Protein AF-A0A180EUV1-F1 (afdb_monomer_lite)

Foldseek 3Di:
DDDDPPDPDPDDDDPVRDDDPPDDPCPCPVLVVPPCSCPPPPDDDPPDDPVVVVVVVVVPPD

Radius of gyration: 19.75 Å; chains: 1; bounding box: 44×38×39 Å

Secondary structure (DSSP, 8-state):
------PPPSSPPPGGGSPPTT----TTGGGGG-TTTTTT---PPPSS-HHHHHHHHHHH--

Structure (mmCIF, N/CA/C/O backbone):
data_AF-A0A180EUV1-F1
#
_entry.id   AF-A0A180EUV1-F1
#
loop_
_atom_site.group_PDB
_atom_site.id
_atom_site.type_symbol
_atom_site.label_atom_id
_atom_site.label_alt_id
_atom_site.label_comp_id
_atom_site.label_asym_id
_atom_site.label_entity_id
_atom_site.label_seq_id
_atom_site.pdbx_PDB_ins_code
_atom_site.Cartn_x
_atom_site.Cartn_y
_atom_site.Cartn_z
_atom_site.occupancy
_atom_site.B_iso_or_equiv
_atom_site.auth_seq_id
_atom_site.auth_comp_id
_atom_site.auth_asym_id
_atom_site.auth_atom_id
_atom_site.pdbx_PDB_model_num
ATOM 1 N N . MET A 1 1 ? -5.427 3.987 12.073 1.00 44.59 1 MET A N 1
ATOM 2 C CA . MET A 1 1 ? -4.209 3.294 11.605 1.00 44.59 1 MET A CA 1
ATOM 3 C C . MET A 1 1 ? -4.660 1.947 11.080 1.00 44.59 1 MET A C 1
ATOM 5 O O . MET A 1 1 ? -5.300 1.227 11.833 1.00 44.59 1 MET A O 1
ATOM 9 N N . VAL A 1 2 ? -4.450 1.665 9.796 1.00 41.34 2 VAL A N 1
ATOM 10 C CA . VAL A 1 2 ? -4.781 0.359 9.212 1.00 41.34 2 VAL A CA 1
ATOM 11 C C . VAL A 1 2 ? -3.667 -0.605 9.601 1.00 41.34 2 VAL A C 1
ATOM 13 O O . VAL A 1 2 ? -2.502 -0.321 9.335 1.00 41.34 2 VAL A O 1
ATOM 16 N N . ILE A 1 3 ? -4.013 -1.694 10.282 1.00 46.78 3 ILE A N 1
ATOM 17 C CA . ILE A 1 3 ? -3.074 -2.749 10.667 1.00 46.78 3 ILE A CA 1
ATOM 18 C C . ILE A 1 3 ? -3.426 -3.948 9.795 1.00 46.78 3 ILE A C 1
ATOM 20 O O . ILE A 1 3 ? -4.376 -4.669 10.076 1.00 46.78 3 ILE A O 1
ATOM 24 N N . THR A 1 4 ? -2.712 -4.117 8.687 1.00 56.97 4 THR A N 1
ATOM 25 C CA . THR A 1 4 ? -2.780 -5.353 7.905 1.00 56.97 4 THR A CA 1
ATOM 26 C C . THR A 1 4 ? -1.890 -6.395 8.567 1.00 56.97 4 THR A C 1
ATOM 28 O O . THR A 1 4 ? -0.728 -6.100 8.861 1.00 56.97 4 THR A O 1
ATOM 31 N N . GLU A 1 5 ? -2.394 -7.612 8.772 1.00 52.31 5 GLU A N 1
ATOM 32 C CA . GLU A 1 5 ? -1.549 -8.739 9.169 1.00 52.31 5 GLU A CA 1
ATOM 33 C C . GLU A 1 5 ? -0.584 -9.061 8.023 1.00 52.31 5 GLU A C 1
ATOM 35 O O . GLU A 1 5 ? -0.958 -9.620 6.991 1.00 52.31 5 GLU A O 1
ATOM 40 N N . GLY A 1 6 ? 0.671 -8.639 8.174 1.00 59.84 6 GLY A N 1
ATOM 41 C CA . GLY A 1 6 ? 1.722 -8.963 7.223 1.00 59.84 6 GLY A CA 1
ATOM 42 C C . GLY A 1 6 ? 1.974 -10.463 7.257 1.00 59.84 6 GLY A C 1
ATOM 43 O O . GLY A 1 6 ? 2.511 -10.977 8.238 1.00 59.84 6 GLY A O 1
ATOM 44 N N . LYS A 1 7 ? 1.595 -11.174 6.192 1.00 64.12 7 LYS A N 1
ATOM 45 C CA . LYS A 1 7 ? 1.961 -12.582 6.035 1.00 64.12 7 LYS A CA 1
ATOM 46 C C . LYS A 1 7 ? 3.487 -12.669 6.036 1.00 64.12 7 LYS A C 1
ATOM 48 O O . LYS A 1 7 ? 4.141 -11.983 5.248 1.00 64.12 7 LYS A O 1
ATOM 53 N N . ALA A 1 8 ? 4.049 -13.464 6.945 1.00 65.00 8 ALA A N 1
ATOM 54 C CA . ALA A 1 8 ? 5.489 -13.668 7.004 1.00 65.00 8 ALA A CA 1
ATOM 55 C C . ALA A 1 8 ? 5.968 -14.171 5.636 1.00 65.00 8 ALA A C 1
ATOM 57 O O . ALA A 1 8 ? 5.412 -15.123 5.092 1.00 65.00 8 ALA A O 1
ATOM 58 N N . ALA A 1 9 ? 6.945 -13.484 5.045 1.00 65.44 9 ALA A N 1
ATOM 59 C CA . ALA A 1 9 ? 7.492 -13.891 3.762 1.00 65.44 9 ALA A CA 1
ATOM 60 C C . ALA A 1 9 ? 8.213 -15.237 3.939 1.00 65.44 9 ALA A C 1
ATOM 62 O O . ALA A 1 9 ? 9.202 -15.30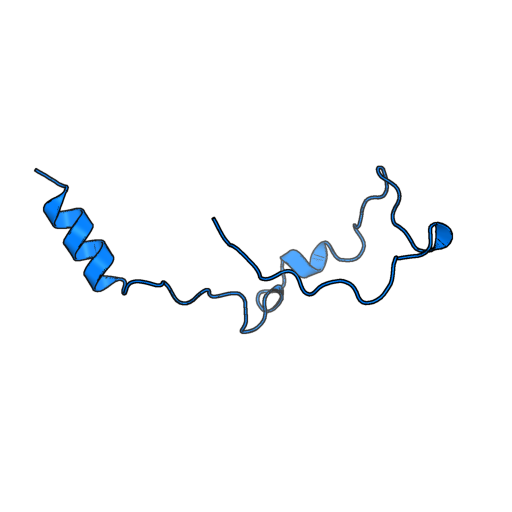7 4.667 1.00 65.44 9 ALA A O 1
ATOM 63 N N . ASP A 1 10 ? 7.736 -16.282 3.257 1.00 67.44 10 ASP A N 1
ATOM 64 C CA . ASP A 1 10 ? 8.291 -17.646 3.339 1.00 67.44 10 ASP A CA 1
ATOM 65 C C . ASP A 1 10 ? 9.750 -17.740 2.843 1.00 67.44 10 ASP A C 1
ATOM 67 O O . ASP A 1 10 ? 10.446 -18.720 3.106 1.00 67.44 10 ASP A O 1
ATOM 71 N N . SER A 1 11 ? 10.249 -16.720 2.136 1.00 76.06 11 SER A N 1
ATOM 72 C CA . SER A 1 11 ? 11.624 -16.676 1.636 1.00 76.06 11 SER A CA 1
ATOM 73 C C . SER A 1 11 ? 12.118 -15.246 1.422 1.00 76.06 11 SER A C 1
ATOM 75 O O . SER A 1 11 ? 11.383 -14.399 0.911 1.00 76.06 11 SER A O 1
ATOM 77 N N . ALA A 1 12 ? 13.387 -14.990 1.749 1.00 80.75 12 ALA A N 1
ATOM 78 C CA . ALA A 1 12 ? 14.038 -13.717 1.458 1.00 80.75 12 ALA A CA 1
ATOM 79 C C . ALA A 1 12 ? 14.206 -13.509 -0.059 1.00 80.75 12 ALA A C 1
ATOM 81 O O . ALA A 1 12 ? 14.638 -14.408 -0.783 1.00 80.75 12 ALA A O 1
ATOM 82 N N . ILE A 1 13 ? 13.903 -12.301 -0.537 1.00 84.75 13 ILE A N 1
ATOM 83 C CA . ILE A 1 13 ? 14.096 -11.918 -1.940 1.00 84.75 13 ILE A CA 1
ATOM 84 C C . ILE A 1 13 ? 15.601 -11.811 -2.221 1.00 84.75 13 ILE A C 1
ATOM 86 O O . ILE A 1 13 ? 16.337 -11.154 -1.485 1.00 84.75 13 ILE A O 1
ATOM 90 N N . SER A 1 14 ? 16.074 -12.446 -3.297 1.00 90.69 14 SER A N 1
ATOM 91 C CA . SER A 1 14 ? 17.487 -12.362 -3.685 1.00 90.69 14 SER A CA 1
ATOM 92 C C . SER A 1 14 ? 17.882 -10.929 -4.064 1.00 90.69 14 SER A C 1
ATOM 94 O O . SER A 1 14 ? 17.101 -10.210 -4.683 1.00 90.69 14 SER A O 1
ATOM 96 N N . TYR A 1 15 ? 19.126 -10.527 -3.781 1.00 86.88 15 TYR A N 1
ATOM 97 C CA . TYR A 1 15 ? 19.606 -9.167 -4.072 1.00 86.88 15 TYR A CA 1
ATOM 98 C C . TYR A 1 15 ? 19.421 -8.761 -5.545 1.00 86.88 15 TYR A C 1
ATOM 100 O O . TYR A 1 15 ? 19.027 -7.637 -5.841 1.00 86.88 15 TYR A O 1
ATOM 108 N N . LYS A 1 16 ? 19.635 -9.698 -6.479 1.00 89.00 16 LYS A N 1
ATOM 109 C CA . LYS A 1 16 ? 19.456 -9.457 -7.921 1.00 89.00 16 LYS A CA 1
ATOM 1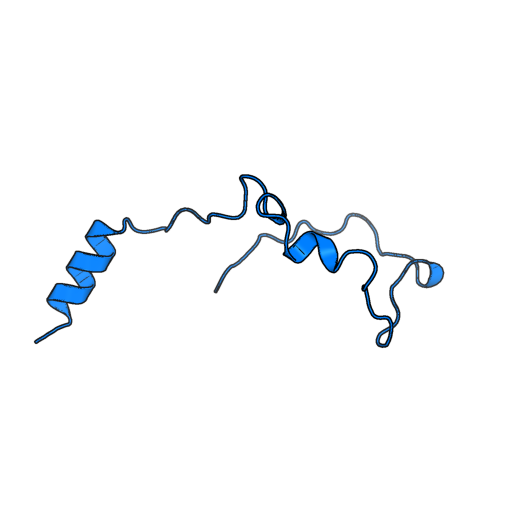10 C C . LYS A 1 16 ? 17.995 -9.240 -8.326 1.00 89.00 16 LYS A C 1
ATOM 112 O O . LYS A 1 16 ? 17.756 -8.599 -9.341 1.00 89.00 16 LYS A O 1
ATOM 117 N N . ALA A 1 17 ? 17.053 -9.784 -7.560 1.00 86.06 17 ALA A N 1
ATOM 118 C CA . ALA A 1 17 ? 15.617 -9.621 -7.775 1.00 86.06 17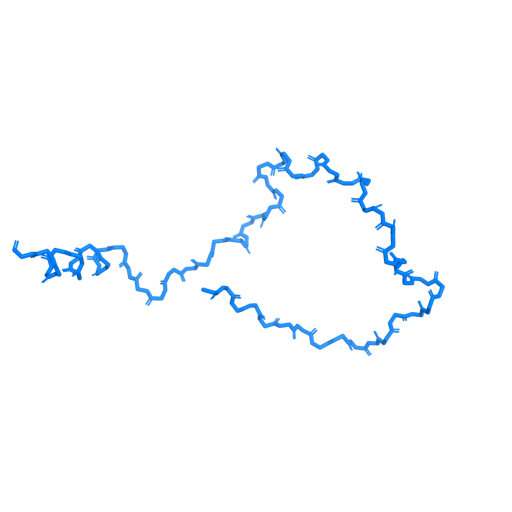 ALA A CA 1
ATOM 119 C C . ALA A 1 17 ? 15.008 -8.496 -6.917 1.00 86.06 17 ALA A C 1
ATOM 121 O O . ALA A 1 17 ? 13.829 -8.192 -7.062 1.00 86.06 17 ALA A O 1
ATOM 122 N N . SER A 1 18 ? 15.784 -7.899 -6.007 1.00 87.94 18 SER A N 1
ATOM 123 C CA . SER A 1 18 ? 15.319 -6.820 -5.134 1.00 87.94 18 SER A CA 1
ATOM 124 C C . SER A 1 18 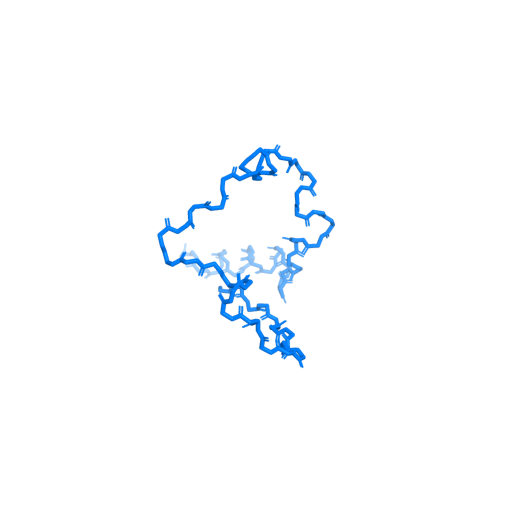? 15.338 -5.463 -5.838 1.00 87.94 18 SER A C 1
ATOM 126 O O . SER A 1 18 ? 16.214 -5.185 -6.662 1.00 87.94 18 SER A O 1
ATOM 128 N N . PHE A 1 19 ? 14.385 -4.600 -5.485 1.00 88.12 19 PHE A N 1
ATOM 129 C CA . PHE A 1 19 ? 14.344 -3.224 -5.972 1.00 88.12 19 PHE A CA 1
ATOM 130 C C . PHE A 1 19 ? 15.446 -2.381 -5.329 1.00 88.12 19 PHE A C 1
ATOM 132 O O . PHE A 1 19 ? 15.724 -2.494 -4.133 1.00 88.12 19 PHE A O 1
ATOM 139 N N . LYS A 1 20 ? 16.067 -1.502 -6.120 1.00 89.88 20 LYS A N 1
ATOM 140 C CA . LYS A 1 20 ? 17.047 -0.540 -5.598 1.00 89.88 20 LYS A CA 1
ATOM 141 C C . LYS A 1 20 ? 16.340 0.655 -4.943 1.00 89.88 20 LYS A C 1
ATOM 143 O O . LYS A 1 20 ? 15.273 1.038 -5.412 1.00 89.88 20 LYS A O 1
ATOM 148 N N . PRO A 1 21 ? 16.962 1.337 -3.961 1.00 86.75 21 PRO A N 1
ATOM 149 C CA . PRO A 1 21 ? 16.348 2.491 -3.291 1.00 86.75 21 PRO A CA 1
ATOM 150 C C . PRO A 1 21 ? 15.922 3.640 -4.220 1.00 86.75 21 PRO A C 1
ATOM 152 O O . PRO A 1 21 ? 14.962 4.338 -3.926 1.00 86.75 21 PRO A O 1
ATOM 155 N N . GLY A 1 22 ? 16.628 3.846 -5.336 1.00 88.81 22 GLY A N 1
ATOM 156 C CA . GLY A 1 22 ? 16.300 4.879 -6.329 1.00 88.81 22 GLY A CA 1
ATOM 157 C C . GLY A 1 22 ? 15.436 4.391 -7.494 1.00 88.81 22 GLY A C 1
ATOM 158 O O . GLY A 1 22 ? 15.266 5.119 -8.467 1.00 88.81 22 GLY A O 1
ATOM 159 N N . GLN A 1 23 ? 14.958 3.147 -7.457 1.00 87.88 23 GLN A N 1
ATOM 160 C CA . GLN A 1 23 ? 14.172 2.575 -8.541 1.00 87.88 23 GLN A CA 1
ATOM 161 C C . GLN A 1 23 ? 12.702 2.966 -8.379 1.00 87.88 23 GLN A C 1
ATOM 163 O O . GLN A 1 23 ? 12.045 2.561 -7.424 1.00 87.88 23 GLN A O 1
ATOM 168 N N . SER A 1 24 ? 12.190 3.748 -9.329 1.00 83.31 24 SER A N 1
ATOM 169 C CA . SER A 1 24 ? 10.771 4.094 -9.396 1.00 83.31 24 SER A CA 1
ATOM 170 C C . SER A 1 24 ? 9.973 2.938 -10.002 1.00 83.31 24 SER A C 1
ATOM 172 O O . SER A 1 24 ? 10.332 2.432 -11.065 1.00 83.31 24 SER A O 1
ATOM 174 N N . LEU A 1 25 ? 8.884 2.531 -9.349 1.00 79.62 25 LEU A N 1
ATOM 175 C CA . LEU A 1 25 ? 7.956 1.510 -9.848 1.00 79.62 25 LEU A CA 1
ATOM 176 C C . LEU A 1 25 ? 6.843 2.167 -10.675 1.00 79.62 25 LEU A C 1
ATOM 178 O O . LEU A 1 25 ? 5.695 2.253 -10.247 1.00 79.62 25 LEU A O 1
ATOM 182 N N . SER A 1 26 ? 7.205 2.689 -11.847 1.00 82.25 26 SER A N 1
ATOM 183 C CA . SER A 1 26 ? 6.298 3.505 -12.668 1.00 82.25 26 SER A CA 1
ATOM 184 C C . SER A 1 26 ? 5.432 2.707 -13.646 1.00 82.25 26 SER A C 1
ATOM 186 O O . SER A 1 26 ? 4.474 3.251 -14.190 1.00 82.25 26 SER A O 1
ATOM 188 N N . ASP A 1 27 ? 5.727 1.421 -13.838 1.00 80.88 27 ASP A N 1
ATOM 189 C CA . ASP A 1 27 ? 5.098 0.570 -14.859 1.00 80.88 27 ASP A CA 1
ATOM 190 C C . ASP A 1 27 ? 3.579 0.409 -14.676 1.00 80.88 27 ASP A C 1
ATOM 192 O O . ASP A 1 27 ? 2.868 0.082 -15.621 1.00 80.88 27 ASP A O 1
ATOM 196 N N . LYS A 1 28 ? 3.081 0.654 -13.459 1.00 72.31 28 LYS A N 1
ATOM 197 C CA . LYS A 1 28 ? 1.687 0.448 -13.042 1.00 72.31 28 LYS A CA 1
ATOM 198 C C . LYS A 1 28 ? 1.025 1.712 -12.500 1.00 72.31 28 LYS A C 1
ATOM 200 O O . LYS A 1 28 ? 0.045 1.641 -11.775 1.00 72.31 28 LYS A O 1
ATOM 205 N N . VAL A 1 29 ? 1.542 2.894 -12.841 1.00 77.69 29 VAL A N 1
ATOM 206 C CA . VAL A 1 29 ? 0.930 4.161 -12.390 1.00 77.69 29 VAL A CA 1
ATOM 207 C C . VAL A 1 29 ? -0.503 4.313 -12.914 1.00 77.69 29 VAL A C 1
ATOM 209 O O . VAL A 1 29 ? -1.347 4.907 -12.251 1.00 77.69 29 VAL A O 1
ATOM 212 N N . VAL A 1 30 ? -0.789 3.735 -14.079 1.00 80.62 30 VAL A N 1
ATOM 213 C CA . VAL A 1 30 ? -2.139 3.694 -14.652 1.00 80.62 30 VAL A CA 1
ATOM 214 C C . VAL A 1 30 ? -3.123 2.901 -13.789 1.00 80.62 30 VAL A C 1
ATOM 216 O O . VAL A 1 30 ? -4.293 3.265 -13.739 1.00 80.62 30 VAL A O 1
ATOM 219 N N . ASP A 1 31 ? -2.640 1.900 -13.048 1.00 77.44 31 ASP A N 1
ATOM 220 C CA . ASP A 1 31 ? -3.466 1.046 -12.193 1.00 77.44 31 ASP A CA 1
ATOM 221 C C . ASP A 1 31 ? -4.076 1.851 -11.024 1.00 77.44 31 ASP A C 1
ATOM 223 O O . ASP A 1 31 ? -5.118 1.477 -10.511 1.00 77.44 31 ASP A O 1
ATOM 227 N N . PHE A 1 32 ? -3.509 3.001 -10.630 1.00 73.25 32 PHE A N 1
ATOM 228 C CA . PHE A 1 32 ? -4.114 3.863 -9.596 1.00 73.25 32 PHE A CA 1
ATOM 229 C C . PHE A 1 32 ? -5.415 4.545 -10.033 1.00 73.25 32 PHE A C 1
ATOM 231 O O . PHE A 1 32 ? -6.156 5.035 -9.182 1.00 73.25 32 PHE A O 1
ATOM 238 N N . TYR A 1 33 ? -5.663 4.629 -11.341 1.00 80.94 33 TYR A N 1
ATOM 239 C CA . TYR A 1 33 ? -6.905 5.167 -11.893 1.00 80.94 33 TYR A CA 1
ATOM 240 C C . TYR A 1 33 ? -7.961 4.082 -12.115 1.00 80.94 33 TYR A C 1
ATOM 242 O O . TYR A 1 33 ? -9.076 4.408 -12.516 1.00 80.94 33 TYR A O 1
ATOM 250 N N . ASP A 1 34 ? -7.613 2.815 -11.886 1.00 84.50 34 ASP A N 1
ATOM 251 C CA . ASP A 1 34 ? -8.556 1.711 -11.954 1.00 84.50 34 ASP A CA 1
ATOM 252 C C . ASP A 1 34 ? -9.455 1.733 -10.708 1.00 84.50 34 ASP A C 1
ATOM 254 O O . ASP A 1 34 ? -8.981 1.641 -9.572 1.00 84.50 34 ASP A O 1
ATOM 258 N N . GLU A 1 35 ? -10.764 1.879 -10.917 1.00 76.88 35 GLU A N 1
ATOM 259 C CA . GLU A 1 35 ? -11.759 1.845 -9.839 1.00 76.88 35 GLU A CA 1
ATOM 260 C C . GLU A 1 35 ? -11.753 0.486 -9.118 1.00 76.88 35 GLU A C 1
ATOM 262 O O . GLU A 1 35 ? -11.990 0.428 -7.909 1.00 76.88 35 GLU A O 1
ATOM 267 N N . ASP A 1 36 ? -11.381 -0.584 -9.828 1.00 76.81 36 ASP A N 1
ATOM 268 C CA . ASP A 1 36 ? -11.274 -1.946 -9.309 1.00 76.81 36 ASP A CA 1
ATOM 269 C C . ASP A 1 36 ? -9.870 -2.280 -8.772 1.00 76.81 36 ASP A C 1
ATOM 271 O O . ASP A 1 36 ? -9.637 -3.409 -8.334 1.00 76.81 36 ASP A O 1
ATOM 275 N N . PHE A 1 37 ? -8.927 -1.325 -8.733 1.00 74.38 37 PHE A N 1
ATOM 276 C CA . PHE A 1 37 ? -7.539 -1.544 -8.282 1.00 74.38 37 PHE A CA 1
ATOM 277 C C . PHE A 1 37 ? -7.447 -2.246 -6.922 1.00 74.38 37 PHE A C 1
ATOM 279 O O . PHE A 1 37 ? -6.608 -3.114 -6.673 1.00 74.38 37 PHE A O 1
ATOM 286 N N . TRP A 1 38 ? -8.338 -1.848 -6.024 1.00 71.94 38 TRP A N 1
ATOM 287 C CA . TRP A 1 38 ? -8.428 -2.341 -4.659 1.00 71.94 38 TRP A CA 1
ATOM 288 C C . TRP A 1 38 ? -9.312 -3.594 -4.519 1.00 71.94 38 TRP A C 1
ATOM 290 O O . TRP A 1 38 ? -9.391 -4.190 -3.438 1.00 71.94 38 TRP A O 1
ATOM 300 N N . GLY A 1 39 ? -9.964 -4.005 -5.610 1.00 69.06 39 GLY A N 1
ATOM 301 C CA . GLY A 1 39 ? -10.932 -5.091 -5.675 1.00 69.06 39 GLY A CA 1
ATOM 302 C C . GLY A 1 39 ? -12.049 -4.960 -4.635 1.00 69.06 39 GLY A C 1
ATOM 303 O O . GLY A 1 39 ? -12.341 -3.888 -4.111 1.00 69.06 39 GLY A O 1
ATOM 304 N N . ALA A 1 40 ? -12.645 -6.092 -4.259 1.00 61.97 40 ALA A N 1
ATOM 305 C CA . ALA A 1 40 ? -13.637 -6.154 -3.180 1.00 61.97 40 ALA A CA 1
ATOM 306 C C . ALA A 1 40 ? -13.034 -6.014 -1.761 1.00 61.97 40 ALA A C 1
ATOM 308 O O . ALA A 1 40 ? -13.769 -6.039 -0.776 1.00 61.97 40 ALA A O 1
ATOM 309 N N . TYR A 1 41 ? -11.705 -5.913 -1.634 1.00 60.78 41 TYR A N 1
ATOM 310 C CA . TYR A 1 41 ? -10.971 -6.193 -0.392 1.00 60.78 41 TYR A CA 1
ATOM 311 C C . TYR A 1 41 ? -10.171 -5.010 0.153 1.00 60.78 41 TYR A C 1
ATOM 313 O O . TYR A 1 41 ? -9.129 -5.193 0.778 1.00 60.78 41 TYR A O 1
ATOM 321 N N . ASN A 1 42 ? -10.678 -3.792 -0.014 1.00 57.38 42 ASN A N 1
ATOM 322 C CA . ASN A 1 42 ? -10.080 -2.620 0.631 1.00 57.38 42 ASN A CA 1
ATOM 323 C C . ASN A 1 42 ? -11.083 -1.752 1.393 1.00 57.38 42 ASN A C 1
ATOM 325 O O . ASN A 1 42 ? -10.809 -0.602 1.730 1.00 57.38 42 ASN A O 1
ATOM 329 N N . ILE A 1 43 ? -12.247 -2.323 1.694 1.00 63.22 43 ILE A N 1
ATOM 330 C CA . ILE A 1 43 ? -13.174 -1.773 2.674 1.00 63.22 43 ILE A CA 1
ATOM 331 C C . ILE A 1 43 ? -12.919 -2.541 3.963 1.00 63.22 43 ILE A C 1
ATOM 333 O O . ILE A 1 43 ? -13.252 -3.718 4.083 1.00 63.22 43 ILE A O 1
ATOM 337 N N . ILE A 1 44 ? -12.277 -1.878 4.918 1.00 63.34 44 ILE A N 1
ATOM 338 C CA . ILE A 1 44 ? -12.176 -2.403 6.275 1.00 63.34 44 ILE A CA 1
ATOM 339 C C . ILE A 1 44 ? -13.548 -2.183 6.891 1.00 63.34 44 ILE A C 1
ATOM 341 O O . ILE A 1 44 ? -13.983 -1.035 7.018 1.00 63.34 44 ILE A O 1
ATOM 345 N N . GLU A 1 45 ? -14.238 -3.266 7.238 1.00 65.69 45 GLU A N 1
ATOM 346 C CA . GLU A 1 45 ? -15.480 -3.148 7.990 1.00 65.69 45 GLU A CA 1
ATOM 347 C C . GLU A 1 45 ? -15.172 -2.375 9.282 1.00 65.69 45 GLU A C 1
ATOM 349 O O . GLU A 1 45 ? -14.250 -2.745 10.022 1.00 65.69 45 GLU A O 1
ATOM 354 N N . PRO A 1 46 ? -15.856 -1.249 9.535 1.00 67.38 46 PRO A N 1
ATOM 355 C CA . PRO A 1 46 ? -15.575 -0.477 10.723 1.00 67.38 46 PRO A CA 1
ATOM 356 C C . PRO A 1 46 ? -15.918 -1.336 11.945 1.00 67.38 46 PRO A C 1
ATOM 358 O O . PRO A 1 46 ? -16.978 -1.951 12.013 1.00 67.38 46 PRO A O 1
ATOM 361 N N . THR A 1 47 ? -15.027 -1.365 12.940 1.00 71.88 47 THR A N 1
ATOM 362 C CA . THR A 1 47 ? -15.244 -2.114 14.195 1.00 71.88 47 THR A CA 1
ATOM 363 C C . THR A 1 47 ? -16.444 -1.601 14.999 1.00 71.88 47 THR A C 1
ATOM 365 O O . THR A 1 47 ? -16.857 -2.218 15.979 1.00 71.88 47 THR A O 1
ATOM 368 N N . GLU A 1 48 ? -16.999 -0.462 14.595 1.00 71.12 48 GLU A N 1
ATOM 369 C CA . GLU A 1 48 ? -18.170 0.187 15.151 1.00 71.12 48 GLU A CA 1
ATOM 370 C C . GLU A 1 48 ? -19.074 0.665 14.006 1.00 71.12 48 GLU A C 1
ATOM 372 O O . GLU A 1 48 ? -18.583 1.219 13.023 1.00 71.12 48 GLU A O 1
ATOM 377 N N . SER A 1 49 ? -20.395 0.483 14.120 1.00 81.00 49 SER A N 1
ATOM 378 C CA . SER A 1 49 ? -21.312 0.948 13.069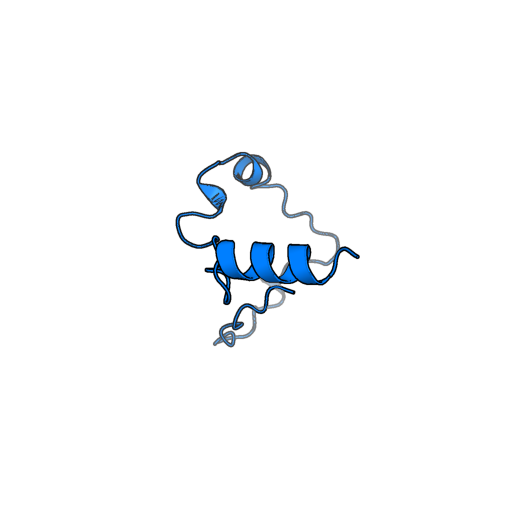 1.00 81.00 49 SER A CA 1
ATOM 379 C C . SER A 1 49 ? -21.345 2.480 12.984 1.00 81.00 49 SER A C 1
ATOM 381 O O . SER A 1 49 ? -21.112 3.194 13.970 1.00 81.00 49 SER A O 1
ATOM 383 N N . LEU A 1 50 ? -21.674 2.994 11.796 1.00 77.81 50 LEU A N 1
ATOM 384 C CA . LEU A 1 50 ? -21.780 4.431 11.527 1.00 77.81 50 LEU A CA 1
ATOM 385 C C . LEU A 1 50 ? -22.739 5.127 12.504 1.00 77.81 50 LEU A C 1
ATOM 387 O O . LEU A 1 50 ? -22.460 6.226 12.981 1.00 77.81 50 LEU A O 1
ATOM 391 N N . GLU A 1 51 ? -23.838 4.471 12.866 1.00 80.94 51 GLU A N 1
ATOM 392 C CA . GLU A 1 51 ? -24.838 4.971 13.810 1.00 80.94 51 GLU A CA 1
ATOM 393 C C . GLU A 1 51 ? -24.253 5.190 15.211 1.00 80.94 51 GLU A C 1
ATOM 395 O O . GLU A 1 51 ? -24.560 6.184 15.882 1.00 80.94 51 GLU A O 1
ATOM 400 N N . SER A 1 52 ? -23.384 4.282 15.659 1.00 81.25 52 SER A N 1
ATOM 401 C CA . SER A 1 52 ? -22.726 4.391 16.962 1.00 81.25 52 SER A CA 1
ATOM 402 C C . SER A 1 52 ? -21.665 5.500 16.961 1.00 81.25 52 SER A C 1
ATOM 404 O O . SER A 1 52 ? -21.605 6.294 17.907 1.00 81.25 52 SER A O 1
ATOM 406 N N . ALA A 1 53 ? -20.930 5.671 15.854 1.00 81.88 53 ALA A N 1
ATOM 407 C CA . ALA A 1 53 ? -20.021 6.804 15.662 1.00 81.88 53 ALA A CA 1
ATOM 408 C C . ALA A 1 53 ? -20.762 8.159 15.692 1.00 81.88 53 ALA A C 1
ATOM 410 O O . ALA A 1 53 ? -20.340 9.086 16.389 1.00 81.88 53 ALA A O 1
ATOM 411 N N . VAL A 1 54 ? -21.916 8.265 15.021 1.00 82.88 54 VAL A N 1
ATOM 412 C CA . VAL A 1 54 ? -22.775 9.466 15.051 1.00 82.88 54 VAL A CA 1
ATOM 413 C C . VAL A 1 54 ? -23.304 9.741 16.461 1.00 82.88 54 VAL A C 1
ATOM 415 O O . VAL A 1 54 ? -23.325 10.889 16.908 1.00 82.88 54 VAL A O 1
ATOM 418 N N . SER A 1 55 ? -23.709 8.701 17.189 1.00 84.31 55 SER A N 1
ATOM 419 C CA . SER A 1 55 ? -24.214 8.834 18.561 1.00 84.31 55 SER A CA 1
ATOM 420 C C . SER A 1 55 ? -23.136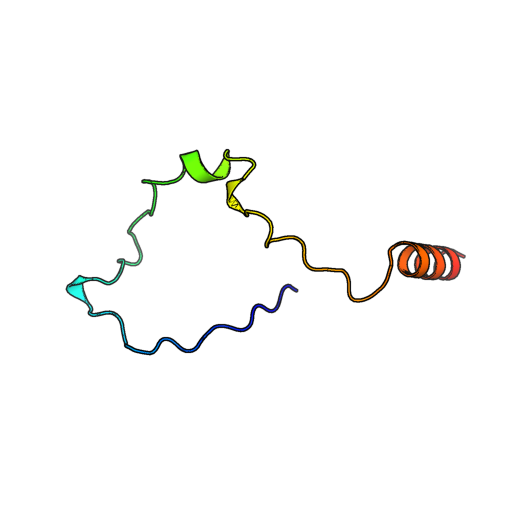 9.329 19.531 1.00 84.31 55 SER A C 1
ATOM 422 O O . SER A 1 55 ? -23.416 10.164 20.394 1.00 84.31 55 SER A O 1
ATOM 424 N N . LYS A 1 56 ? -21.890 8.865 19.368 1.00 85.69 56 LYS A N 1
ATOM 425 C CA . LYS A 1 56 ? -20.729 9.359 20.124 1.00 85.69 56 LYS A CA 1
ATOM 426 C C . LYS A 1 56 ? -20.408 10.817 19.794 1.00 85.69 56 LYS A C 1
ATOM 428 O O . LYS A 1 56 ? -20.221 11.599 20.720 1.00 85.69 56 LYS A O 1
ATOM 433 N N . LEU A 1 57 ? -20.417 11.197 18.514 1.00 84.50 57 LEU A N 1
ATOM 434 C CA . LEU A 1 57 ? -20.197 12.582 18.076 1.00 84.50 57 LEU A CA 1
ATOM 435 C C . LEU A 1 57 ? -21.223 13.550 18.678 1.00 84.50 57 LEU A C 1
ATOM 437 O O . LEU A 1 57 ? -20.846 14.585 19.219 1.00 84.50 57 LEU A O 1
ATOM 441 N N . LYS A 1 58 ? -22.512 13.190 18.655 1.00 83.62 58 LYS A N 1
ATOM 442 C CA . LYS A 1 58 ? -23.585 14.010 19.244 1.00 83.62 58 LYS A CA 1
ATOM 443 C C . LYS A 1 58 ? -23.457 14.180 20.758 1.00 83.62 58 LYS A C 1
ATOM 445 O O . LYS A 1 58 ? -23.832 15.221 21.270 1.00 83.62 58 LYS A O 1
ATOM 450 N N . LYS A 1 59 ? -22.934 13.177 21.474 1.00 82.06 59 LYS A N 1
ATOM 451 C CA . LYS A 1 59 ? -22.657 13.268 22.921 1.00 82.06 59 LYS A CA 1
ATOM 452 C C . LYS A 1 59 ? -21.429 14.117 23.258 1.00 82.06 59 LYS A C 1
ATOM 454 O O . LYS A 1 59 ? -21.306 14.555 24.395 1.00 82.06 59 LYS A O 1
ATOM 459 N N . GLN A 1 60 ? -20.498 14.266 22.318 1.00 75.62 60 GLN A N 1
ATOM 460 C CA . GLN A 1 60 ? -19.275 15.051 22.494 1.00 75.62 60 GLN A CA 1
ATOM 461 C C . GLN A 1 60 ? -19.446 16.520 22.091 1.00 75.62 60 GLN A C 1
ATOM 463 O O . GLN A 1 60 ? -18.626 17.345 22.487 1.00 75.62 60 GLN A O 1
ATOM 468 N N . GLN A 1 61 ? -20.487 16.854 21.323 1.00 60.72 61 GLN A N 1
ATOM 469 C CA . GLN A 1 61 ? -20.879 18.243 21.109 1.00 60.72 61 GLN A CA 1
ATOM 470 C C . GLN A 1 61 ? -21.664 18.752 22.334 1.00 60.72 61 GLN A C 1
ATOM 472 O O . GLN A 1 61 ? -22.572 18.047 22.778 1.00 60.72 61 GLN A O 1
ATOM 477 N N . PRO A 1 62 ? -21.281 19.910 22.908 1.00 63.25 62 PRO A N 1
ATOM 478 C CA . PRO A 1 62 ? -21.943 20.494 24.075 1.00 63.25 62 PRO A CA 1
ATOM 479 C C . PRO A 1 62 ? -23.379 20.945 23.789 1.00 63.25 62 PRO A C 1
ATOM 481 O O . PRO A 1 62 ? -23.667 21.328 22.631 1.00 63.25 62 PRO A O 1
#

Sequence (62 aa):
MVITEGKAADSAISYKASFKPGQSLSDKVVDFYDEDFWGAYNIIEPTESLESAVSKLKKQQP

pLDDT: mean 74.48, std 11.84, range [41.34, 90.69]